Protein AF-A0A6A7L930-F1 (afdb_monomer)

Nearest PDB structures (foldseek):
  1c3m-assembly1_A  TM=6.356E-01  e=6.300E+00  Helianthus tuberosus
  6o8d-assembly1_C-2  TM=4.738E-01  e=3.132E+00  Homo sapiens
  5vgz-assembly1_F  TM=3.475E-01  e=2.429E+00  Homo sapiens

Secondary structure (DSSP, 8-state):
--HHHHHHHHHHHHHHHHHHHHHHHHHHHTTS-PPPPEEEEEESSTT--SEEEEEEE-GGG-EEEEE---SEEEEEE-----

Foldseek 3Di:
DPVVVVVVVVVVVVVVVVVVVVVVVVVVVVVPCDDQWKKKWAAPDQVRPHTFAMFIADPPGDTGGDGDHDPRIDMDGDDDDD

Solvent-accessible surface area (backbone atoms only — not comparable to full-atom values): 4889 Å² total; per-residue (Å²): 142,64,72,69,60,55,56,54,52,53,51,51,51,52,52,51,51,52,53,53,51,54,55,56,55,56,59,59,62,68,70,71,64,73,77,75,30,36,39,33,40,16,16,82,45,91,80,67,78,52,80,44,21,37,45,36,34,42,76,93,71,42,75,41,76,50,75,49,90,51,93,32,64,53,73,46,78,52,86,65,83,132

Structure (mmCIF, N/CA/C/O backbone):
data_AF-A0A6A7L930-F1
#
_entry.id   AF-A0A6A7L930-F1
#
loop_
_atom_site.group_PDB
_atom_site.id
_atom_site.type_symbol
_atom_site.label_atom_id
_atom_site.label_alt_id
_atom_site.label_comp_id
_atom_site.label_asym_id
_atom_site.label_entity_id
_atom_site.label_seq_id
_atom_site.pdbx_PDB_ins_code
_atom_site.Cartn_x
_atom_site.Cartn_y
_atom_site.Cartn_z
_atom_site.occupancy
_atom_site.B_iso_or_equiv
_atom_site.auth_seq_id
_atom_site.auth_comp_id
_atom_site.auth_asym_id
_atom_site.auth_atom_id
_atom_site.pdbx_PDB_model_num
ATOM 1 N N . MET A 1 1 ? 59.491 28.793 -10.635 1.00 51.31 1 MET A N 1
ATOM 2 C CA . MET A 1 1 ? 58.183 28.473 -10.012 1.00 51.31 1 MET A CA 1
ATOM 3 C C . MET A 1 1 ? 57.152 28.234 -11.118 1.00 51.31 1 MET A C 1
ATOM 5 O O . MET A 1 1 ? 56.574 29.192 -11.593 1.00 51.31 1 MET A O 1
ATOM 9 N N . SER A 1 2 ? 56.978 27.005 -11.619 1.00 56.66 2 SER A N 1
ATOM 10 C CA . SER A 1 2 ? 55.986 26.732 -12.693 1.00 56.66 2 SER A CA 1
ATOM 11 C C . SER A 1 2 ? 55.427 25.296 -12.654 1.00 56.66 2 SER A C 1
ATOM 13 O O . SER A 1 2 ? 54.244 25.067 -12.877 1.00 56.66 2 SER A O 1
ATOM 15 N N . SER A 1 3 ? 56.224 24.316 -12.210 1.00 56.31 3 SER A N 1
ATOM 16 C CA . SER A 1 3 ? 55.818 22.898 -12.149 1.00 56.31 3 SER A CA 1
ATOM 17 C C . SER A 1 3 ? 54.676 22.580 -11.154 1.00 56.31 3 SER A C 1
ATOM 19 O O . SER A 1 3 ? 53.852 21.709 -11.427 1.00 56.31 3 SER A O 1
ATOM 21 N N . ARG A 1 4 ? 54.544 23.314 -10.036 1.00 54.59 4 ARG A N 1
ATOM 22 C CA . ARG A 1 4 ? 53.491 23.043 -9.027 1.00 54.59 4 ARG A CA 1
ATOM 23 C C . ARG A 1 4 ? 52.077 23.426 -9.487 1.00 54.59 4 ARG A C 1
ATOM 25 O O . ARG A 1 4 ? 51.107 22.853 -9.000 1.00 54.59 4 ARG A O 1
ATOM 32 N N . PHE A 1 5 ? 51.952 24.351 -10.440 1.00 53.91 5 PHE A N 1
ATOM 33 C CA . PHE A 1 5 ? 50.656 24.804 -10.960 1.00 53.91 5 PHE A CA 1
ATOM 34 C C . PHE A 1 5 ? 50.016 23.778 -11.907 1.00 53.91 5 PHE A C 1
ATOM 36 O O . PHE A 1 5 ? 48.794 23.617 -11.921 1.00 53.91 5 PHE A O 1
ATOM 43 N N . HIS A 1 6 ? 50.835 23.033 -12.655 1.00 53.66 6 HIS A N 1
ATOM 44 C CA . HIS A 1 6 ? 50.354 21.996 -13.569 1.00 53.66 6 HIS A CA 1
ATOM 45 C C . HIS A 1 6 ? 49.800 20.771 -12.831 1.00 53.66 6 HIS A C 1
ATOM 47 O O . HIS A 1 6 ? 48.766 20.236 -13.225 1.00 53.66 6 HIS A O 1
ATOM 53 N N . HIS A 1 7 ? 50.410 20.371 -11.711 1.00 55.31 7 HIS A N 1
ATOM 54 C CA . HIS A 1 7 ? 49.893 19.268 -10.893 1.00 55.31 7 HIS A CA 1
ATOM 55 C C . HIS A 1 7 ? 48.605 19.623 -10.145 1.00 55.31 7 HIS A C 1
ATOM 57 O O . HIS A 1 7 ? 47.724 18.774 -10.025 1.00 55.31 7 HIS A O 1
ATOM 63 N N . ALA A 1 8 ? 48.458 20.871 -9.689 1.00 58.84 8 ALA A N 1
ATOM 64 C CA . ALA A 1 8 ? 47.226 21.330 -9.051 1.00 58.84 8 ALA A CA 1
ATOM 65 C C . ALA A 1 8 ? 46.035 21.303 -10.026 1.00 58.84 8 ALA A C 1
ATOM 67 O O . ALA A 1 8 ? 44.969 20.799 -9.683 1.00 58.84 8 ALA A O 1
ATOM 68 N N . ARG A 1 9 ? 46.238 21.761 -11.270 1.00 59.59 9 ARG A N 1
ATOM 69 C CA . ARG A 1 9 ? 45.213 21.732 -12.327 1.00 59.59 9 ARG A CA 1
ATOM 70 C C . ARG A 1 9 ? 44.828 20.315 -12.747 1.00 59.59 9 ARG A C 1
ATOM 72 O O . ARG A 1 9 ? 43.646 20.024 -12.882 1.00 59.59 9 ARG A O 1
ATOM 79 N N . MET A 1 10 ? 45.813 19.432 -12.902 1.00 61.03 10 MET A N 1
ATOM 80 C CA . MET A 1 10 ? 45.574 18.043 -13.303 1.00 61.03 10 MET A CA 1
ATOM 81 C C . MET A 1 10 ? 44.809 17.260 -12.223 1.00 61.03 10 MET A C 1
ATOM 83 O O . MET A 1 10 ? 43.883 16.524 -12.542 1.00 61.03 10 MET A O 1
ATOM 87 N N . ARG A 1 11 ? 45.110 17.487 -10.935 1.00 64.56 11 ARG A N 1
ATOM 88 C CA . ARG A 1 11 ? 44.351 16.895 -9.818 1.00 64.56 11 ARG A CA 1
ATOM 89 C C . ARG A 1 11 ? 42.912 17.403 -9.753 1.00 64.56 11 ARG A C 1
ATOM 91 O O . ARG A 1 11 ? 42.015 16.606 -9.503 1.00 64.56 11 ARG A O 1
ATOM 98 N N . LEU A 1 12 ? 42.688 18.692 -10.020 1.00 64.06 12 LEU A N 1
ATOM 99 C CA . LEU A 1 12 ? 41.345 19.278 -10.033 1.00 64.06 12 LEU A CA 1
ATOM 100 C C . LEU A 1 12 ? 40.471 18.689 -11.154 1.00 64.06 12 LEU A C 1
ATOM 102 O O . LEU A 1 12 ? 39.296 18.416 -10.932 1.00 64.06 12 LEU A O 1
ATOM 106 N N . MET A 1 13 ? 41.051 18.446 -12.336 1.00 68.38 13 MET A N 1
ATOM 107 C CA . MET A 1 13 ? 40.343 17.823 -13.463 1.00 68.38 13 MET A CA 1
ATOM 108 C C . MET A 1 13 ? 40.000 16.353 -13.191 1.00 68.38 13 MET A C 1
ATOM 110 O O . MET A 1 13 ? 38.894 15.924 -13.505 1.00 68.38 13 MET A O 1
ATOM 114 N N . ILE A 1 14 ? 40.908 15.595 -12.566 1.00 72.62 14 ILE A N 1
ATOM 115 C CA . ILE A 1 14 ? 40.664 14.190 -12.195 1.00 72.62 14 ILE A CA 1
ATOM 116 C C . ILE A 1 14 ? 39.553 14.094 -11.143 1.00 72.62 14 ILE A C 1
ATOM 118 O O . ILE A 1 14 ? 38.642 13.282 -11.287 1.00 72.62 14 ILE A O 1
ATOM 122 N N . LEU A 1 15 ? 39.593 14.949 -10.116 1.00 70.44 15 LEU A N 1
ATOM 123 C CA . LEU A 1 15 ? 38.543 15.022 -9.097 1.00 70.44 15 LEU A CA 1
ATOM 124 C C . LEU A 1 15 ? 37.193 15.431 -9.696 1.00 70.44 15 LEU A C 1
ATOM 126 O O . LEU A 1 15 ? 36.188 14.790 -9.407 1.00 70.44 15 LEU A O 1
ATOM 130 N N . GLY A 1 16 ? 37.169 16.443 -10.569 1.00 71.06 16 GLY A N 1
ATOM 131 C CA . GLY A 1 16 ? 35.949 16.858 -11.265 1.00 71.06 16 GLY A CA 1
ATOM 132 C C . GLY A 1 16 ? 35.361 15.751 -12.145 1.00 71.06 16 GLY A C 1
ATOM 133 O O . GLY A 1 16 ? 34.155 15.518 -12.115 1.00 71.06 16 GLY A O 1
ATOM 134 N N . GLY A 1 17 ? 36.213 15.018 -12.870 1.00 75.50 17 GLY A N 1
ATOM 135 C CA . GLY A 1 17 ? 35.801 13.876 -13.688 1.00 75.50 17 GLY A CA 1
ATOM 136 C C . GLY A 1 17 ? 35.227 12.721 -12.864 1.00 75.50 17 GLY A C 1
ATOM 137 O O . GLY A 1 17 ? 34.194 12.165 -13.228 1.00 75.50 17 GLY A O 1
ATOM 138 N N .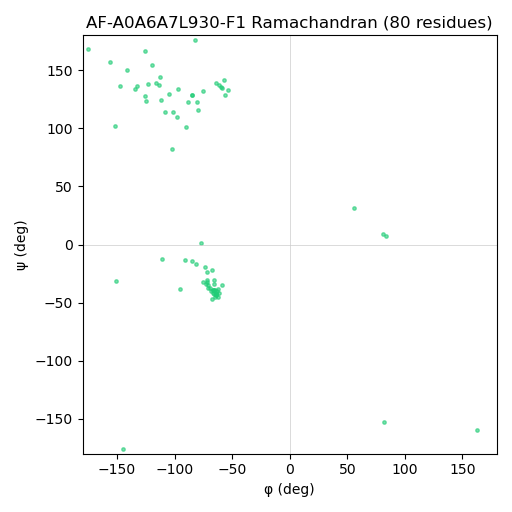 LEU A 1 18 ? 35.842 12.397 -11.722 1.00 76.62 18 LEU A N 1
ATOM 139 C CA . LEU A 1 18 ? 35.344 11.368 -10.802 1.00 76.62 18 LEU A CA 1
ATOM 140 C C . LEU A 1 18 ? 33.981 11.733 -10.207 1.00 76.62 18 LEU A C 1
ATOM 142 O O . LEU A 1 18 ? 33.091 10.889 -10.160 1.00 76.62 18 LEU A O 1
ATOM 146 N N . VAL A 1 19 ? 33.788 12.990 -9.799 1.00 77.75 19 VAL A N 1
ATOM 147 C CA . VAL A 1 19 ? 32.496 13.459 -9.272 1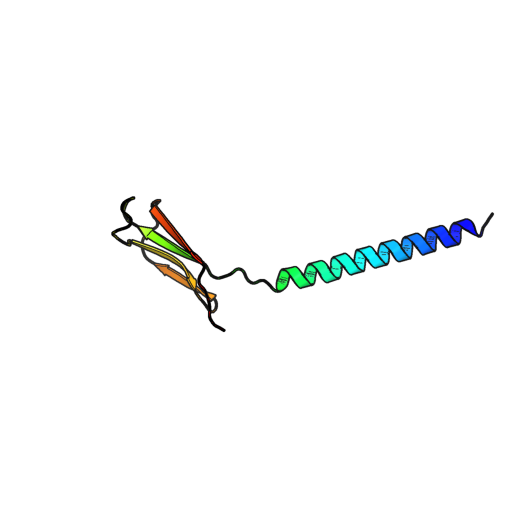.00 77.75 19 VAL A CA 1
ATOM 148 C C . VAL A 1 19 ? 31.408 13.387 -10.346 1.00 77.75 19 VAL A C 1
ATOM 150 O O . VAL A 1 19 ? 30.317 12.890 -10.071 1.00 77.75 19 VAL A O 1
ATOM 153 N N . ALA A 1 20 ? 31.706 13.805 -11.579 1.00 74.62 20 ALA A N 1
ATOM 154 C CA . ALA A 1 20 ? 30.760 13.718 -12.691 1.00 74.62 20 ALA A CA 1
ATOM 155 C C . ALA A 1 20 ? 30.376 12.264 -13.027 1.00 74.62 20 ALA A C 1
ATOM 157 O O . ALA A 1 20 ? 29.210 11.987 -13.304 1.00 74.62 20 ALA A O 1
ATOM 158 N N . LEU A 1 21 ? 31.332 11.332 -12.948 1.00 74.88 21 LEU A N 1
ATOM 159 C CA . LEU A 1 21 ? 31.094 9.903 -13.162 1.00 74.88 21 LEU A CA 1
ATOM 160 C C . LEU A 1 21 ? 30.206 9.291 -12.064 1.00 74.88 21 LEU A C 1
ATOM 162 O O . LEU A 1 21 ? 29.304 8.513 -12.356 1.00 74.88 21 LEU A O 1
ATOM 166 N N . VAL A 1 22 ? 30.423 9.652 -10.797 1.00 71.06 22 VAL A N 1
ATOM 167 C CA . VAL A 1 22 ? 29.588 9.159 -9.687 1.00 71.06 22 VAL A CA 1
ATOM 168 C C . VAL A 1 22 ? 28.159 9.705 -9.788 1.00 71.06 22 VAL A C 1
ATOM 170 O O . VAL A 1 22 ? 27.204 8.965 -9.556 1.00 71.06 22 VAL A O 1
ATOM 173 N N . MET A 1 23 ? 27.988 10.970 -10.189 1.00 68.62 23 MET A N 1
ATOM 174 C CA . MET A 1 23 ? 26.656 11.565 -10.359 1.00 68.62 23 MET A CA 1
ATOM 175 C C . MET A 1 23 ? 25.876 10.975 -11.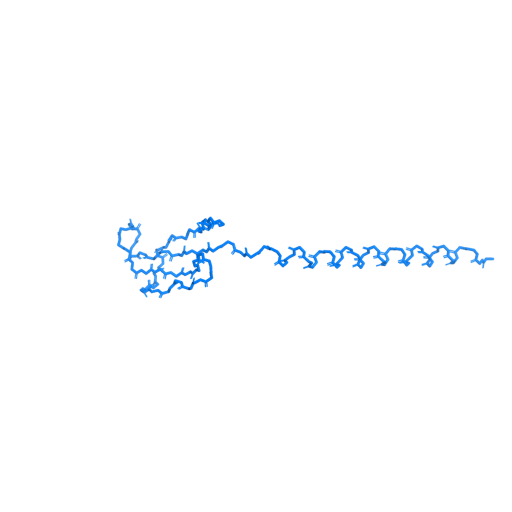540 1.00 68.62 23 MET A C 1
ATOM 177 O O . MET A 1 23 ? 24.661 10.781 -11.433 1.00 68.62 23 MET A O 1
ATOM 181 N N . SER A 1 24 ? 26.549 10.654 -12.650 1.00 64.25 24 SER A N 1
ATOM 182 C CA . SER A 1 24 ? 25.883 10.030 -13.795 1.00 64.25 24 SER A CA 1
ATOM 183 C C . SER A 1 24 ? 25.408 8.619 -13.452 1.00 64.25 24 SER A C 1
ATOM 185 O O . SER A 1 24 ? 24.235 8.321 -13.654 1.00 64.25 24 SER A O 1
ATOM 187 N N . VAL A 1 25 ? 26.251 7.788 -12.831 1.00 62.72 25 VAL A N 1
ATOM 188 C CA . VAL A 1 25 ? 25.864 6.429 -12.410 1.00 62.72 25 VAL A CA 1
ATOM 189 C C . VAL A 1 25 ? 24.751 6.454 -11.355 1.00 62.72 25 VAL A C 1
ATOM 191 O O . VAL A 1 25 ? 23.810 5.670 -11.451 1.00 62.72 25 VAL A O 1
ATOM 194 N N . GLY A 1 26 ? 24.792 7.387 -10.396 1.00 58.72 26 GLY A N 1
ATOM 195 C CA . GLY A 1 26 ? 23.748 7.521 -9.372 1.00 58.72 26 GLY A CA 1
ATOM 196 C C . GLY A 1 26 ? 22.348 7.781 -9.943 1.00 58.72 26 GLY A C 1
ATOM 197 O O . GLY A 1 26 ? 21.363 7.260 -9.422 1.00 58.72 26 GLY A O 1
ATOM 198 N N . SER A 1 27 ? 22.258 8.522 -11.051 1.00 58.31 27 SER A N 1
ATOM 199 C CA . SER A 1 27 ? 20.978 8.841 -11.700 1.00 58.31 27 SER A CA 1
ATOM 200 C C . SER A 1 27 ? 20.356 7.631 -12.410 1.00 58.31 27 SER A C 1
ATOM 202 O O . SER A 1 27 ? 19.137 7.487 -12.419 1.00 58.31 27 SER A O 1
ATOM 204 N N . PHE A 1 28 ? 21.173 6.719 -12.952 1.00 56.50 28 PHE A N 1
ATOM 205 C CA . PHE A 1 28 ? 20.677 5.510 -13.626 1.00 56.50 28 PHE A CA 1
ATOM 206 C C . PHE A 1 28 ? 20.107 4.470 -12.651 1.00 56.50 28 PHE A C 1
ATOM 208 O O . PHE A 1 28 ? 19.130 3.799 -12.978 1.00 56.50 28 PHE A O 1
ATOM 215 N N . VAL A 1 29 ? 20.667 4.346 -11.443 1.00 55.88 29 VAL A N 1
ATOM 216 C CA . VAL A 1 29 ? 20.203 3.349 -10.457 1.00 55.88 29 VAL A CA 1
ATOM 217 C C . VAL A 1 29 ? 18.839 3.728 -9.865 1.00 55.88 29 VAL A C 1
ATOM 219 O O . VAL A 1 29 ? 18.030 2.850 -9.572 1.00 55.88 29 VAL A O 1
ATOM 222 N N . ALA A 1 30 ? 18.529 5.024 -9.755 1.00 53.16 30 ALA A N 1
ATOM 223 C CA . ALA A 1 30 ? 17.246 5.487 -9.221 1.00 53.16 30 ALA A CA 1
ATOM 224 C C . ALA A 1 30 ? 16.046 5.149 -10.127 1.00 53.16 30 ALA A C 1
ATOM 226 O O . ALA A 1 30 ? 14.916 5.083 -9.649 1.00 53.16 30 ALA A O 1
ATOM 227 N N . GLN A 1 31 ? 16.275 4.909 -11.422 1.00 52.69 31 GLN A N 1
ATOM 228 C CA . GLN A 1 31 ? 15.206 4.643 -12.387 1.00 52.69 31 GLN A CA 1
ATOM 229 C C . GLN A 1 31 ? 14.767 3.167 -12.437 1.00 52.69 31 GLN A C 1
ATOM 231 O O . GLN A 1 31 ? 13.724 2.869 -13.013 1.00 52.69 31 GLN A O 1
ATOM 236 N N . ALA A 1 32 ? 15.543 2.245 -11.856 1.00 53.91 32 ALA A N 1
ATOM 237 C CA . ALA A 1 32 ? 15.332 0.801 -12.008 1.00 53.91 32 ALA A CA 1
ATOM 238 C C . ALA A 1 32 ? 14.415 0.170 -10.944 1.00 53.91 32 ALA A C 1
ATOM 240 O O . ALA A 1 32 ? 13.957 -0.955 -11.123 1.00 53.91 32 ALA A O 1
ATOM 241 N N . ALA A 1 33 ? 14.121 0.872 -9.850 1.00 56.47 33 ALA A N 1
ATOM 242 C CA . ALA A 1 33 ? 13.220 0.377 -8.816 1.00 56.47 33 ALA A CA 1
ATOM 243 C C . ALA A 1 33 ? 11.852 1.052 -8.960 1.00 56.47 33 ALA A C 1
ATOM 245 O O . ALA A 1 33 ? 11.555 2.031 -8.273 1.00 56.47 33 ALA A O 1
ATOM 246 N N . ALA A 1 34 ? 11.009 0.543 -9.863 1.00 63.41 34 ALA A N 1
ATOM 247 C CA . ALA A 1 34 ? 9.587 0.857 -9.787 1.00 63.41 34 ALA A CA 1
ATOM 248 C C . ALA A 1 34 ? 9.094 0.447 -8.383 1.00 63.41 34 ALA A C 1
ATOM 250 O O . ALA A 1 34 ? 9.398 -0.668 -7.944 1.00 63.41 34 ALA A O 1
ATOM 251 N N . PRO A 1 35 ? 8.408 1.330 -7.634 1.00 69.12 35 PRO A N 1
ATOM 252 C CA . PRO A 1 35 ? 7.943 0.985 -6.300 1.00 69.12 35 PRO A CA 1
ATOM 253 C C . PRO A 1 35 ? 7.025 -0.233 -6.390 1.00 69.12 35 PRO A C 1
ATOM 255 O O . PRO A 1 35 ? 6.156 -0.295 -7.263 1.00 69.12 35 PRO A O 1
ATOM 258 N N . ALA A 1 36 ? 7.230 -1.200 -5.493 1.00 80.44 36 ALA A N 1
ATOM 259 C CA . ALA A 1 36 ? 6.388 -2.384 -5.433 1.00 80.44 36 ALA A CA 1
ATOM 260 C C . ALA A 1 36 ? 4.909 -1.960 -5.316 1.00 80.44 36 ALA A C 1
ATOM 262 O O . ALA A 1 36 ? 4.597 -1.070 -4.510 1.00 80.44 36 ALA A O 1
ATOM 263 N N . PRO A 1 37 ? 4.004 -2.554 -6.113 1.00 88.38 37 PRO A N 1
ATOM 264 C CA . PRO A 1 37 ? 2.595 -2.197 -6.084 1.00 88.38 37 PRO A CA 1
ATOM 265 C C . PRO A 1 37 ? 2.023 -2.384 -4.678 1.00 88.38 37 PRO A C 1
ATOM 267 O O . PRO A 1 37 ? 2.373 -3.316 -3.952 1.00 88.38 37 PRO A O 1
ATOM 270 N N . LYS A 1 38 ? 1.149 -1.462 -4.276 1.00 91.69 38 LYS A N 1
ATOM 271 C CA . LYS A 1 38 ? 0.551 -1.429 -2.940 1.00 91.69 38 LYS A CA 1
ATOM 272 C C . LYS A 1 38 ? -0.945 -1.216 -3.063 1.00 91.69 38 LYS A C 1
ATOM 274 O O . LYS A 1 38 ? -1.374 -0.330 -3.800 1.00 91.69 38 LYS A O 1
ATOM 279 N N . VAL A 1 39 ? -1.715 -1.963 -2.280 1.00 94.75 39 VAL A N 1
ATOM 280 C CA . VAL A 1 39 ? -3.162 -1.783 -2.133 1.00 94.75 39 VAL A CA 1
ATOM 281 C C . VAL A 1 39 ? -3.514 -1.554 -0.670 1.00 94.75 39 VAL A C 1
ATOM 283 O O . VAL A 1 39 ? -2.943 -2.181 0.220 1.00 94.75 39 VAL A O 1
ATOM 286 N N . CYS A 1 40 ? -4.421 -0.620 -0.413 1.00 96.88 40 CYS A N 1
ATOM 287 C CA . CYS A 1 40 ? -4.991 -0.357 0.899 1.00 96.88 40 CYS A CA 1
ATOM 288 C C . CYS A 1 40 ? -6.464 -0.759 0.894 1.00 96.88 40 CYS A C 1
ATOM 290 O O . CYS A 1 40 ? -7.229 -0.277 0.065 1.00 96.88 40 CYS A O 1
ATOM 292 N N . PHE A 1 41 ? -6.834 -1.626 1.830 1.00 97.56 41 PHE A N 1
ATOM 293 C CA . PHE A 1 41 ? -8.194 -2.080 2.094 1.00 97.56 41 PHE A CA 1
ATOM 294 C C . PHE A 1 41 ? -8.782 -1.263 3.240 1.00 97.56 41 PHE A C 1
ATOM 296 O O . PHE A 1 41 ? -8.106 -1.064 4.250 1.00 97.56 41 PHE A O 1
ATOM 303 N N . TYR A 1 42 ? -10.012 -0.789 3.076 1.00 98.25 42 TYR A N 1
ATOM 304 C CA . TYR A 1 42 ? -10.710 0.090 4.011 1.00 98.25 42 TYR A CA 1
ATOM 305 C C . TYR A 1 42 ? -11.900 -0.636 4.625 1.00 98.25 42 TYR A C 1
ATOM 307 O O . TYR A 1 42 ? -12.643 -1.310 3.913 1.00 98.25 42 TYR A O 1
ATOM 315 N N . TYR A 1 43 ? -12.086 -0.477 5.932 1.00 98.44 43 TYR A N 1
ATOM 316 C CA . TYR A 1 43 ? -13.095 -1.172 6.730 1.00 98.44 43 TYR A CA 1
ATOM 317 C C . TYR A 1 43 ? -14.061 -0.184 7.387 1.00 98.44 43 TYR A C 1
ATOM 319 O O . TYR A 1 43 ? -13.701 0.977 7.591 1.00 98.44 43 TYR A O 1
ATOM 327 N N . SER A 1 44 ? -15.288 -0.607 7.691 1.00 97.94 44 SER A N 1
ATOM 328 C CA . SER A 1 44 ? -16.295 0.280 8.295 1.00 97.94 44 SER A CA 1
ATOM 329 C C . SER A 1 44 ? -15.915 0.740 9.710 1.00 97.94 44 SER A C 1
ATOM 331 O O . SER A 1 44 ? -16.173 1.894 10.058 1.00 97.94 44 SER A O 1
ATOM 333 N N . ASP A 1 45 ? -15.240 -0.116 10.482 1.00 97.38 45 ASP A N 1
ATOM 334 C CA . ASP A 1 45 ? -14.833 0.119 11.870 1.00 97.38 45 ASP A CA 1
ATOM 335 C C . ASP A 1 45 ? -13.467 -0.521 12.227 1.00 97.38 45 ASP A C 1
ATOM 337 O O . ASP A 1 45 ? -12.767 -1.085 11.378 1.00 97.38 45 ASP A O 1
ATOM 341 N N . ASP A 1 46 ? -13.067 -0.412 13.499 1.00 97.06 46 ASP A N 1
ATOM 342 C CA . ASP A 1 46 ? -11.814 -0.951 14.044 1.00 97.06 46 ASP A CA 1
ATOM 343 C C . ASP A 1 46 ? -11.836 -2.467 14.296 1.00 97.06 46 ASP A C 1
ATOM 345 O O . ASP A 1 46 ? -10.828 -3.029 14.729 1.00 97.06 46 ASP A O 1
ATOM 349 N N . THR A 1 47 ? -12.943 -3.151 13.992 1.00 97.44 47 THR A N 1
ATOM 350 C CA . THR A 1 47 ? -13.021 -4.616 14.056 1.00 97.44 47 THR A CA 1
ATOM 351 C C . THR A 1 47 ? -12.426 -5.277 12.814 1.00 97.44 47 THR A C 1
ATOM 353 O O . THR A 1 47 ? -12.116 -6.467 12.845 1.00 97.44 47 THR A O 1
ATOM 356 N N . PHE A 1 48 ? -12.238 -4.513 11.728 1.00 95.06 48 PHE A N 1
ATOM 357 C CA . PHE A 1 48 ? -11.714 -4.983 10.440 1.00 95.06 48 PHE A CA 1
ATOM 358 C C . PHE A 1 48 ? -12.509 -6.161 9.838 1.00 95.06 48 PHE A C 1
ATOM 360 O O . PHE A 1 48 ? -11.947 -7.016 9.152 1.00 95.06 48 PHE A O 1
ATOM 367 N N . THR A 1 49 ? -13.821 -6.222 10.088 1.00 96.88 49 THR A N 1
ATOM 368 C CA . THR A 1 49 ? -14.685 -7.325 9.624 1.00 96.88 49 THR A CA 1
ATOM 369 C C . THR A 1 49 ? -15.400 -7.026 8.307 1.00 96.88 49 THR A C 1
ATOM 371 O O . THR A 1 49 ? -15.508 -7.907 7.454 1.00 96.88 49 THR A O 1
ATOM 374 N N . GLU A 1 50 ? -15.851 -5.788 8.105 1.00 97.56 50 GLU A N 1
ATOM 375 C CA . GLU A 1 50 ? -16.599 -5.371 6.917 1.00 97.56 50 GLU A CA 1
ATOM 376 C C . GLU A 1 50 ? -15.742 -4.476 6.015 1.00 97.56 50 GLU A C 1
ATOM 378 O O . GLU A 1 50 ? -15.377 -3.357 6.381 1.00 97.56 50 GLU A O 1
ATOM 383 N N . LEU A 1 51 ? -15.424 -4.976 4.818 1.00 97.62 51 LEU A N 1
ATOM 384 C CA . LEU A 1 51 ? -14.660 -4.254 3.804 1.00 97.62 51 LEU A CA 1
ATOM 385 C C . LEU A 1 51 ? -15.568 -3.281 3.038 1.00 97.62 51 LEU A C 1
ATOM 387 O O . LEU A 1 51 ? -16.521 -3.702 2.387 1.00 97.62 51 LEU A O 1
ATOM 391 N N . VAL A 1 52 ? -15.224 -1.994 3.055 1.00 98.19 52 VAL A N 1
ATOM 392 C CA . VAL A 1 52 ? -16.004 -0.917 2.419 1.00 98.19 52 VAL A CA 1
ATOM 393 C C . VAL A 1 52 ? -15.322 -0.293 1.203 1.00 98.19 52 VAL A C 1
ATOM 395 O O . VAL A 1 52 ? -15.971 0.446 0.463 1.00 98.19 52 VAL A O 1
ATOM 398 N N . GLY A 1 53 ? -14.037 -0.571 0.971 1.00 97.75 53 GLY A N 1
ATOM 399 C CA . GLY A 1 53 ? -13.323 -0.048 -0.192 1.00 97.75 53 GLY A CA 1
ATOM 400 C C . GLY A 1 53 ? -11.899 -0.567 -0.343 1.00 97.75 53 GLY A C 1
ATOM 401 O O . GLY A 1 53 ? -11.327 -1.162 0.576 1.00 97.75 53 GLY A O 1
ATOM 402 N N . ALA A 1 54 ? -11.307 -0.315 -1.510 1.00 97.25 54 ALA A N 1
ATOM 403 C CA . ALA A 1 54 ? -9.895 -0.569 -1.758 1.00 97.25 54 ALA A CA 1
ATOM 404 C C . ALA A 1 54 ? -9.296 0.443 -2.741 1.00 97.25 54 ALA A C 1
ATOM 406 O O . ALA A 1 54 ? -9.878 0.726 -3.786 1.00 97.25 54 ALA A O 1
ATOM 407 N N . HIS A 1 55 ? -8.098 0.938 -2.418 1.00 96.56 55 HIS A N 1
ATOM 408 C CA . HIS A 1 55 ? -7.362 1.898 -3.243 1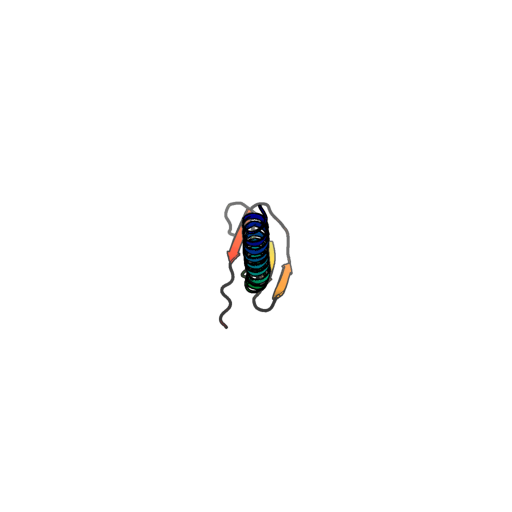.00 96.56 55 HIS A CA 1
ATOM 409 C C . HIS A 1 55 ? -5.888 1.499 -3.380 1.00 96.56 55 HIS A C 1
ATOM 411 O O . HIS A 1 55 ? -5.229 1.188 -2.384 1.00 96.56 55 HIS A O 1
ATOM 417 N N . GLY A 1 56 ? -5.338 1.531 -4.592 1.00 94.44 56 GLY A N 1
ATOM 418 C CA . GLY A 1 56 ? -3.931 1.232 -4.838 1.00 94.44 56 GLY A CA 1
ATOM 419 C C . GLY A 1 56 ? -3.590 0.909 -6.285 1.00 94.44 56 GLY A C 1
ATOM 420 O O . GLY A 1 56 ? -4.325 1.234 -7.215 1.00 94.44 56 GLY A O 1
ATOM 421 N N . THR A 1 57 ? -2.455 0.244 -6.469 1.00 92.56 57 THR A N 1
ATOM 422 C CA . THR A 1 57 ? -1.960 -0.187 -7.780 1.00 92.56 57 THR A CA 1
ATOM 423 C C . THR A 1 57 ? -1.699 -1.684 -7.742 1.00 92.56 57 THR A C 1
ATOM 425 O O . THR A 1 57 ? -1.018 -2.156 -6.837 1.00 92.56 57 THR A O 1
ATOM 428 N N . GLY A 1 58 ? -2.257 -2.419 -8.701 1.00 87.50 58 GLY A N 1
ATOM 429 C CA . GLY A 1 58 ? -2.057 -3.847 -8.905 1.00 87.50 58 GLY A CA 1
ATOM 430 C C . GLY A 1 58 ? -0.776 -4.175 -9.674 1.00 87.50 58 GLY A C 1
ATOM 431 O O . GLY A 1 58 ? -0.071 -3.295 -10.176 1.00 87.50 58 GLY A O 1
ATOM 432 N N . CYS A 1 59 ? -0.499 -5.470 -9.812 1.00 84.25 59 CYS A N 1
ATOM 433 C CA . CYS A 1 59 ? 0.551 -5.951 -10.706 1.00 84.25 59 CYS A CA 1
ATOM 434 C C . CYS A 1 59 ? 0.254 -5.529 -12.153 1.00 84.25 59 CYS A C 1
ATOM 436 O O . CYS A 1 59 ? -0.889 -5.599 -12.600 1.00 84.25 59 CYS A O 1
ATOM 438 N N . GLY A 1 60 ? 1.266 -5.033 -12.867 1.00 82.19 60 GLY A N 1
ATOM 439 C CA . GLY A 1 60 ? 1.098 -4.490 -14.222 1.00 82.19 60 GLY A CA 1
ATOM 440 C C . GLY A 1 60 ? 0.577 -3.048 -14.285 1.00 82.19 60 GLY A C 1
ATOM 441 O O . GLY A 1 60 ? 0.262 -2.567 -15.369 1.00 82.19 60 GLY A O 1
ATOM 442 N N . GLY A 1 61 ? 0.490 -2.341 -13.152 1.00 85.12 61 GLY A N 1
ATOM 443 C CA . GLY A 1 61 ? 0.143 -0.914 -13.122 1.00 85.12 61 GLY A CA 1
ATOM 444 C C . GLY A 1 61 ? -1.357 -0.612 -13.166 1.00 85.12 61 GLY A C 1
ATOM 445 O O . GLY A 1 61 ? -1.739 0.553 -13.261 1.00 85.12 61 GLY A O 1
ATOM 446 N N . GLY A 1 62 ? -2.215 -1.633 -13.076 1.00 89.38 62 GLY A N 1
ATOM 447 C CA . GLY A 1 62 ? -3.662 -1.443 -12.980 1.00 89.38 62 GLY A CA 1
ATOM 448 C C . GLY A 1 62 ? -4.041 -0.66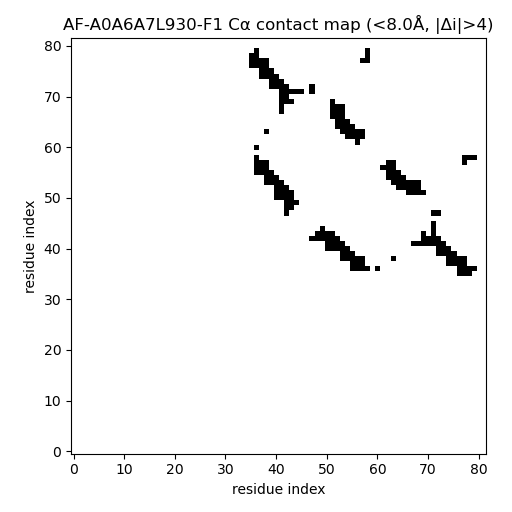0 -11.723 1.00 89.38 62 GLY A C 1
ATOM 449 O O . GLY A 1 62 ? -3.507 -0.915 -10.646 1.00 89.38 62 GLY A O 1
ATOM 450 N N . VAL A 1 63 ? -4.963 0.292 -11.843 1.00 92.94 63 VAL A N 1
ATOM 451 C CA . VAL A 1 63 ? -5.465 1.053 -10.691 1.00 92.94 63 VAL A CA 1
ATOM 452 C C . VAL A 1 63 ? -6.595 0.267 -10.030 1.00 92.94 63 VAL A C 1
ATOM 454 O O . VAL A 1 63 ? -7.531 -0.164 -10.699 1.00 92.94 63 VAL A O 1
ATOM 457 N N . ILE A 1 64 ? -6.496 0.076 -8.716 1.00 93.81 64 ILE A N 1
ATOM 458 C CA . ILE A 1 64 ? -7.574 -0.448 -7.877 1.00 93.81 64 ILE A CA 1
ATOM 459 C C . ILE A 1 64 ? -8.170 0.762 -7.177 1.00 93.81 64 ILE A C 1
ATOM 461 O O . ILE A 1 64 ? -7.471 1.409 -6.402 1.00 93.81 64 ILE A O 1
ATOM 465 N N . ASP A 1 65 ? -9.419 1.088 -7.477 1.00 96.50 65 ASP A N 1
ATOM 466 C CA . ASP A 1 65 ? -10.110 2.229 -6.881 1.00 96.50 65 ASP A CA 1
ATOM 467 C C . ASP A 1 65 ? -11.614 1.951 -6.856 1.00 96.50 65 ASP A C 1
ATOM 469 O O . ASP A 1 65 ? -12.283 1.989 -7.891 1.00 96.50 65 ASP A O 1
ATOM 473 N N . TRP A 1 66 ? -12.134 1.573 -5.690 1.00 97.50 66 TRP A N 1
ATOM 474 C CA . TRP A 1 66 ? -13.564 1.365 -5.490 1.00 97.50 66 TRP A CA 1
ATOM 475 C C . TRP A 1 66 ? -13.959 1.513 -4.019 1.00 97.50 66 TRP A C 1
ATOM 477 O O . TRP A 1 66 ? -13.160 1.277 -3.110 1.00 97.50 66 TRP A O 1
ATOM 487 N N . GLY A 1 67 ? -15.238 1.819 -3.795 1.00 96.75 67 GLY A N 1
ATOM 488 C CA . GLY A 1 67 ? -15.832 1.892 -2.462 1.00 96.75 67 GLY A CA 1
ATOM 489 C C . GLY A 1 67 ? -15.568 3.216 -1.745 1.00 96.75 67 GLY A C 1
ATOM 490 O O . GLY A 1 67 ? -15.422 4.259 -2.380 1.00 96.75 67 GLY A O 1
ATOM 491 N N . SER A 1 68 ? -15.566 3.165 -0.414 1.00 95.25 68 SER A N 1
ATOM 492 C CA . SER A 1 68 ? -15.446 4.331 0.466 1.00 95.25 68 SER A CA 1
ATOM 493 C C . SER 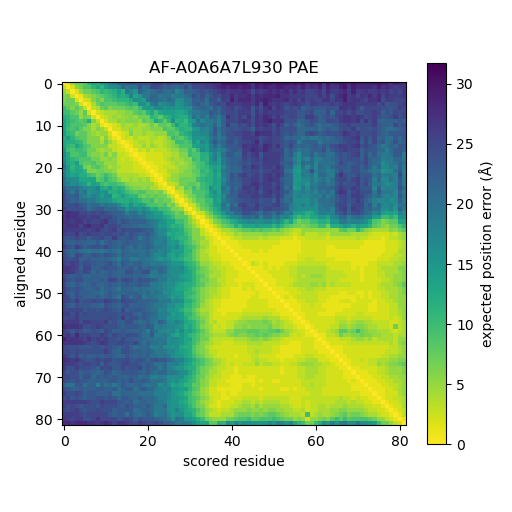A 1 68 ? -14.134 4.327 1.248 1.00 95.25 68 SER A C 1
ATOM 495 O O . SER A 1 68 ? -13.667 3.288 1.714 1.00 95.25 68 SER A O 1
ATOM 497 N N . ILE A 1 69 ? -13.575 5.520 1.462 1.00 96.81 69 ILE A N 1
ATOM 498 C CA . ILE A 1 69 ? -12.398 5.731 2.312 1.00 96.81 69 ILE A CA 1
ATOM 499 C C . ILE A 1 69 ? -12.843 5.871 3.770 1.00 96.81 69 ILE A C 1
ATOM 501 O O . ILE A 1 69 ? -13.683 6.706 4.099 1.00 96.81 69 ILE A O 1
ATOM 505 N N . SER A 1 70 ? -12.217 5.098 4.650 1.00 96.62 70 SER A N 1
ATOM 506 C CA . SER A 1 70 ? -12.400 5.145 6.103 1.00 96.62 70 SER A CA 1
ATOM 507 C C . SER A 1 70 ? -11.050 5.324 6.830 1.00 96.62 70 SER A C 1
ATOM 509 O O . SER A 1 70 ? -9.983 5.183 6.217 1.00 96.62 70 SER A O 1
ATOM 511 N N . PRO A 1 71 ? -11.035 5.661 8.134 1.00 97.31 71 PRO A N 1
ATOM 512 C CA . PRO A 1 71 ? -9.788 5.706 8.903 1.00 97.31 71 PRO A CA 1
ATOM 513 C C . PRO A 1 71 ? -9.233 4.307 9.222 1.00 97.31 71 PRO A C 1
ATOM 515 O O . PRO A 1 71 ?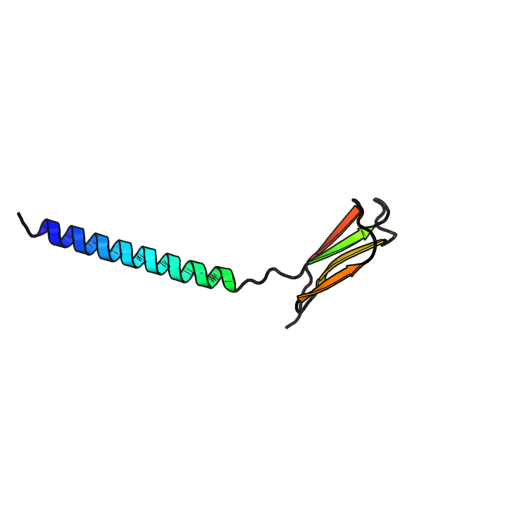 -8.038 4.174 9.495 1.00 97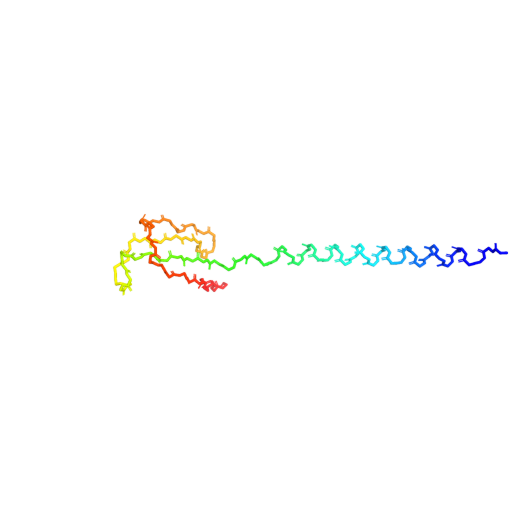.31 71 PRO A O 1
ATOM 518 N N . TYR A 1 72 ? -10.068 3.270 9.156 1.00 97.38 72 TYR A N 1
ATOM 519 C CA . TYR A 1 72 ? -9.709 1.889 9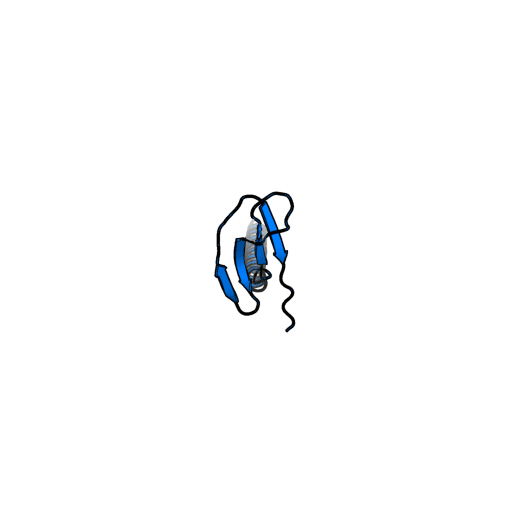.465 1.00 97.38 72 TYR A CA 1
ATOM 520 C C . TYR A 1 72 ? -9.220 1.194 8.199 1.00 97.38 72 TYR A C 1
ATOM 522 O O . TYR A 1 72 ? -10.009 0.822 7.333 1.00 97.38 72 TYR A O 1
ATOM 530 N N . LYS A 1 73 ? -7.899 1.057 8.049 1.00 97.19 73 LYS A N 1
ATOM 531 C CA . LYS A 1 73 ? -7.311 0.512 6.822 1.00 97.19 73 LYS A CA 1
ATOM 532 C C . LYS A 1 73 ? -6.117 -0.392 7.064 1.00 97.19 73 LYS A C 1
ATOM 534 O O . LYS A 1 73 ? -5.328 -0.166 7.979 1.00 97.19 73 LYS A O 1
ATOM 539 N N . VAL A 1 74 ? -5.940 -1.345 6.159 1.00 96.81 74 VAL A N 1
ATOM 540 C CA . VAL A 1 74 ? -4.774 -2.230 6.096 1.00 96.81 74 VAL A CA 1
ATOM 541 C C . VAL A 1 74 ? -4.161 -2.120 4.709 1.00 96.81 74 VAL A C 1
ATOM 543 O O . VAL A 1 74 ? -4.837 -2.340 3.708 1.00 96.81 74 VAL A O 1
ATOM 546 N N . CYS A 1 75 ? -2.878 -1.763 4.636 1.00 95.06 75 CYS A N 1
ATOM 547 C CA . CYS A 1 75 ? -2.158 -1.687 3.368 1.00 95.06 75 CYS A CA 1
ATOM 548 C C . CYS A 1 75 ? -1.211 -2.877 3.217 1.00 95.06 75 CYS A C 1
ATOM 550 O O . CYS A 1 75 ? -0.400 -3.137 4.103 1.00 95.06 75 CYS A O 1
ATOM 552 N N . ALA A 1 76 ? -1.286 -3.550 2.074 1.00 92.81 76 ALA A N 1
ATOM 553 C CA . ALA A 1 76 ? -0.438 -4.676 1.720 1.00 92.81 76 ALA A CA 1
ATOM 554 C C . ALA A 1 76 ? 0.421 -4.333 0.499 1.00 92.81 76 ALA A C 1
ATOM 556 O O . ALA A 1 76 ? -0.047 -3.709 -0.459 1.00 92.81 76 ALA A O 1
ATOM 557 N N . LEU A 1 77 ? 1.684 -4.756 0.546 1.00 91.19 77 LEU A N 1
ATOM 558 C CA . LEU A 1 77 ? 2.527 -4.831 -0.641 1.00 91.19 77 LEU A CA 1
ATOM 559 C C . LEU A 1 77 ? 2.091 -6.044 -1.458 1.00 91.19 77 LEU A C 1
ATOM 561 O O . LEU A 1 77 ? 1.913 -7.134 -0.915 1.00 91.19 77 LEU A O 1
ATOM 565 N N . LEU A 1 78 ? 1.915 -5.845 -2.756 1.00 87.38 78 LEU A N 1
ATOM 566 C CA . LEU A 1 78 ? 1.588 -6.909 -3.687 1.00 87.38 78 LEU A CA 1
ATOM 567 C C . LEU A 1 78 ? 2.887 -7.532 -4.187 1.00 87.38 78 LEU A C 1
ATOM 569 O O . LEU A 1 78 ? 3.752 -6.850 -4.737 1.00 87.38 78 LEU A O 1
ATOM 573 N N . HIS A 1 79 ? 3.015 -8.840 -3.988 1.00 86.50 79 HIS A N 1
ATOM 574 C CA . HIS A 1 79 ? 4.036 -9.617 -4.666 1.00 86.50 79 HIS A CA 1
ATOM 575 C C . HIS A 1 79 ? 3.547 -9.910 -6.083 1.00 86.50 79 HIS A C 1
ATOM 577 O O . HIS A 1 79 ? 2.534 -10.586 -6.261 1.00 86.50 79 HIS A O 1
ATOM 583 N N . CYS A 1 80 ? 4.253 -9.375 -7.072 1.00 82.69 80 CYS A N 1
ATOM 584 C CA . CYS A 1 80 ? 3.992 -9.666 -8.471 1.00 82.69 80 CYS A CA 1
ATOM 585 C C . CYS A 1 80 ? 4.972 -10.742 -8.918 1.00 82.69 80 CYS A C 1
ATOM 587 O O . CYS A 1 80 ? 6.165 -10.443 -8.969 1.00 82.69 80 CYS A O 1
ATOM 589 N N . PRO A 1 81 ? 4.509 -11.978 -9.170 1.00 78.94 81 PRO A N 1
ATOM 590 C CA . PRO A 1 81 ? 5.345 -12.955 -9.845 1.00 78.94 81 PRO A CA 1
ATOM 591 C C . PRO A 1 81 ? 5.640 -12.450 -11.262 1.00 78.94 81 PRO A C 1
ATOM 593 O O . PRO A 1 81 ? 4.756 -11.865 -11.897 1.00 78.94 81 PRO A O 1
ATOM 596 N N . ASP A 1 82 ? 6.885 -12.639 -11.696 1.00 64.56 82 ASP A N 1
ATOM 597 C CA . ASP A 1 82 ? 7.355 -12.310 -13.047 1.00 64.56 82 ASP A CA 1
ATOM 598 C C . ASP A 1 82 ? 6.621 -13.116 -14.135 1.00 64.56 82 ASP A C 1
ATOM 600 O O . ASP A 1 82 ? 6.302 -14.307 -13.890 1.00 64.56 82 ASP A O 1
#

pLDDT: mean 79.99, std 16.57, range [51.31, 98.44]

Sequence (82 aa):
MSSRFHHARMRLMILGGLVALVMSVGSFVAQAAAPAPKVCFYYSDDTFTELVGAHGTGCGGGVIDWGSISPYKVCALLHCPD

Radius of gyration: 25.88 Å; Cα contacts (8 Å, |Δi|>4): 107; chains: 1; bounding box: 75×41×28 Å

Mean predicted aligned error: 13.11 Å